Protein AF-A0A8S9XT23-F1 (afdb_monomer_lite)

Secondary structure (DSSP, 8-state):
------TTS-SS-----------S----HHHHHTTT-----HHHHHHHHHHHHHHHHHHHHHHHTHHHHTT-S-EEE---SHHHHHHHH-STT-SS-TT-TTEEE-SS---SS-HHHHHHHHHHHT--PPPPP----

Foldseek 3Di:
DDDDDPPQDDPDDDDDDDDLDDPDDDDDPVVVVVVVDDDPDPSSVSNVVSLVVVLVVLLVVLVVCVVVVVVDQADEDDQPDDSSCCSQDNDPSRSDHPPPPRYDYQPDDFDPPDPVRVSVSSVVVVDDDDDDDPPPD

Structure (mmCIF, N/CA/C/O backbone):
data_AF-A0A8S9XT23-F1
#
_entry.id   AF-A0A8S9XT23-F1
#
loop_
_atom_site.group_PDB
_atom_site.id
_atom_site.type_symbol
_atom_site.label_atom_id
_atom_site.label_alt_id
_atom_site.label_comp_id
_atom_site.label_asym_id
_atom_site.label_entity_id
_atom_site.label_seq_id
_atom_site.pdbx_PDB_ins_code
_atom_site.Cartn_x
_atom_site.Cartn_y
_atom_site.Cartn_z
_atom_site.occupancy
_atom_site.B_iso_or_equiv
_atom_site.auth_seq_id
_atom_site.auth_comp_id
_atom_site.auth_asym_id
_atom_site.auth_atom_id
_atom_site.pdbx_PDB_model_num
ATOM 1 N N . MET A 1 1 ? -29.345 15.791 -1.616 1.00 33.62 1 MET A N 1
ATOM 2 C CA . MET A 1 1 ? -29.316 14.418 -2.157 1.00 33.62 1 MET A CA 1
ATOM 3 C C . MET A 1 1 ? -28.169 13.710 -1.460 1.00 33.62 1 MET A C 1
ATOM 5 O O . MET A 1 1 ? -27.030 14.070 -1.709 1.00 33.62 1 MET A O 1
ATOM 9 N N . ALA A 1 2 ? -28.467 12.859 -0.479 1.00 36.50 2 ALA A N 1
ATOM 10 C CA . ALA A 1 2 ? -27.459 12.115 0.271 1.00 36.50 2 ALA A CA 1
ATOM 11 C C . ALA A 1 2 ? -27.451 10.688 -0.274 1.00 36.50 2 ALA A C 1
ATOM 13 O O . ALA A 1 2 ? -28.418 9.950 -0.099 1.00 36.50 2 ALA A O 1
ATOM 14 N N . GLU A 1 3 ? -26.399 10.346 -1.006 1.00 40.28 3 GLU A N 1
ATOM 15 C CA . GLU A 1 3 ? -26.178 8.999 -1.511 1.00 40.28 3 GLU A CA 1
ATOM 16 C C . GLU A 1 3 ? -25.577 8.183 -0.364 1.00 40.28 3 GLU A C 1
ATOM 18 O O . GLU A 1 3 ? -24.483 8.463 0.125 1.00 40.28 3 GLU A O 1
ATOM 23 N N . SER A 1 4 ? -26.357 7.238 0.155 1.00 41.94 4 SER A N 1
ATOM 24 C CA . SER A 1 4 ? -25.934 6.353 1.235 1.00 41.94 4 SER A CA 1
ATOM 25 C C . SER A 1 4 ? -25.024 5.279 0.631 1.00 41.94 4 SER A C 1
ATOM 27 O O . SER A 1 4 ? -25.494 4.245 0.157 1.00 41.94 4 SER A O 1
ATOM 29 N N . THR A 1 5 ? -23.714 5.509 0.623 1.00 46.72 5 THR A N 1
ATOM 30 C CA . THR A 1 5 ? -22.747 4.423 0.434 1.00 46.72 5 THR A CA 1
ATOM 31 C C . THR A 1 5 ? -22.744 3.587 1.706 1.00 46.72 5 THR A C 1
ATOM 33 O O . THR A 1 5 ? -22.331 4.068 2.764 1.00 46.72 5 THR A O 1
ATOM 36 N N . SER A 1 6 ? -23.241 2.350 1.630 1.00 53.88 6 SER A N 1
ATOM 37 C CA . SER A 1 6 ? -23.119 1.390 2.731 1.00 53.88 6 SER A CA 1
ATOM 38 C C . SER A 1 6 ? -21.640 1.288 3.144 1.00 53.88 6 SER A C 1
ATOM 40 O O . SER A 1 6 ? -20.764 1.210 2.281 1.00 53.88 6 SER A O 1
ATOM 42 N N . GLY A 1 7 ? -21.341 1.375 4.446 1.00 63.34 7 GLY A N 1
ATOM 43 C CA . GLY A 1 7 ? -19.986 1.537 5.006 1.00 63.34 7 GLY A CA 1
ATOM 44 C C . GLY A 1 7 ? -19.068 0.312 4.881 1.00 63.34 7 GLY A C 1
ATOM 45 O O . GLY A 1 7 ? -18.480 -0.128 5.865 1.00 63.34 7 GLY A O 1
ATOM 46 N N . GLY A 1 8 ? -18.955 -0.260 3.685 1.00 74.31 8 GLY A N 1
ATOM 47 C CA . GLY A 1 8 ? -18.149 -1.444 3.396 1.00 74.31 8 GLY A CA 1
ATOM 48 C C . GLY A 1 8 ? -17.901 -1.719 1.910 1.00 74.31 8 GLY A C 1
ATOM 49 O O . GLY A 1 8 ? -17.174 -2.662 1.594 1.00 74.31 8 GLY A O 1
ATOM 50 N N . GLU A 1 9 ? -18.466 -0.927 0.996 1.00 85.69 9 GLU A N 1
ATOM 51 C CA . GLU A 1 9 ? -18.219 -1.070 -0.438 1.00 85.69 9 GLU A CA 1
ATOM 52 C C . GLU A 1 9 ? -16.997 -0.255 -0.884 1.00 85.69 9 GLU A C 1
ATOM 54 O O . GLU A 1 9 ? -16.749 0.856 -0.415 1.00 85.69 9 GLU A O 1
ATOM 59 N N . ALA A 1 10 ? -16.198 -0.821 -1.789 1.00 91.19 10 ALA A N 1
ATOM 60 C CA . ALA A 1 10 ? -15.011 -0.149 -2.296 1.00 91.19 10 ALA A CA 1
ATOM 61 C C . ALA A 1 10 ? -15.394 0.932 -3.315 1.00 91.19 10 ALA A C 1
ATOM 63 O O . ALA A 1 10 ? -15.914 0.611 -4.379 1.00 91.19 10 ALA A O 1
ATOM 64 N N . ILE A 1 11 ? -15.046 2.191 -3.031 1.00 93.12 11 ILE A N 1
ATOM 65 C CA . ILE A 1 11 ? -15.238 3.317 -3.963 1.00 93.12 11 ILE A CA 1
ATOM 66 C C . ILE A 1 11 ? -14.358 3.133 -5.209 1.00 93.12 11 ILE A C 1
ATOM 68 O O . ILE A 1 11 ? -14.815 3.271 -6.339 1.00 93.12 11 ILE A O 1
ATOM 72 N N . LEU A 1 12 ? -13.085 2.783 -5.003 1.00 94.00 12 LEU A N 1
ATOM 73 C CA . LEU A 1 12 ? -12.116 2.490 -6.056 1.00 94.00 12 LEU A CA 1
ATOM 74 C C . LEU A 1 12 ? -11.298 1.261 -5.659 1.00 94.00 12 LEU A C 1
ATOM 76 O O . LEU A 1 12 ? -10.882 1.120 -4.508 1.00 94.00 12 LEU A O 1
ATOM 80 N N . HIS A 1 13 ? -11.033 0.371 -6.614 1.00 95.25 13 HIS A N 1
ATOM 81 C CA . HIS A 1 13 ? -10.125 -0.751 -6.402 1.00 95.25 13 HIS A CA 1
ATOM 82 C C . HIS A 1 13 ? -9.370 -1.111 -7.682 1.00 95.25 13 HIS A C 1
ATOM 84 O O . HIS A 1 13 ? -9.867 -0.974 -8.799 1.00 95.25 13 HIS A O 1
ATOM 90 N N . LYS A 1 14 ? -8.141 -1.605 -7.519 1.00 94.50 14 LYS A N 1
ATOM 91 C CA . LYS A 1 14 ? -7.336 -2.141 -8.613 1.00 94.50 14 LYS A CA 1
ATOM 92 C C . LYS A 1 14 ? -6.478 -3.280 -8.093 1.00 94.50 14 LYS A C 1
ATOM 94 O O . LYS A 1 14 ? -5.878 -3.183 -7.027 1.00 94.50 14 LYS A O 1
ATOM 99 N N . THR A 1 15 ? -6.391 -4.347 -8.877 1.00 92.19 15 THR A N 1
ATOM 100 C CA . THR A 1 15 ? -5.393 -5.396 -8.678 1.00 92.19 15 THR A CA 1
ATOM 101 C C . THR A 1 15 ? -4.638 -5.618 -9.979 1.00 92.19 15 THR A C 1
ATOM 103 O O . THR A 1 15 ? -5.213 -5.589 -11.067 1.00 92.19 15 THR A O 1
ATOM 106 N N . PHE A 1 16 ? -3.331 -5.809 -9.875 1.00 86.62 16 PHE A N 1
ATOM 107 C CA . PHE A 1 16 ? -2.472 -6.222 -10.975 1.00 86.62 16 PHE A CA 1
ATOM 108 C C . PHE A 1 16 ? -1.452 -7.215 -10.434 1.00 86.62 16 PHE A C 1
ATOM 110 O O . PHE A 1 16 ? -1.048 -7.152 -9.274 1.00 86.62 16 PHE A O 1
ATOM 117 N N . HIS A 1 17 ? -1.053 -8.155 -11.280 1.00 80.88 17 HIS A N 1
ATOM 118 C CA . HIS A 1 17 ? -0.068 -9.171 -10.948 1.00 80.88 17 HIS A CA 1
ATOM 119 C C . HIS A 1 17 ? 0.929 -9.259 -12.098 1.00 80.88 17 HIS A C 1
ATOM 121 O O . HIS A 1 17 ? 0.541 -9.567 -13.221 1.00 80.88 17 HIS A O 1
ATOM 127 N N . SER A 1 18 ? 2.208 -9.008 -11.820 1.00 70.56 18 SER A N 1
ATOM 128 C CA . SER A 1 18 ? 3.289 -9.287 -12.763 1.00 70.56 18 SER A CA 1
ATOM 129 C C . SER A 1 18 ? 3.987 -10.592 -12.377 1.00 70.56 18 SER A C 1
ATOM 131 O O . SER A 1 18 ? 4.308 -10.844 -11.212 1.00 70.56 18 SER A O 1
ATOM 133 N N . TYR A 1 19 ? 4.203 -11.465 -13.360 1.00 58.75 19 TYR A N 1
ATOM 134 C CA . TYR A 1 19 ? 4.900 -12.728 -13.143 1.00 58.75 19 TYR A CA 1
ATOM 135 C C . TYR A 1 19 ? 6.401 -12.463 -13.019 1.00 58.75 19 TYR A C 1
ATOM 137 O O . TYR A 1 19 ? 7.069 -12.097 -13.984 1.00 58.75 19 TYR A O 1
ATOM 145 N N . THR A 1 20 ? 6.968 -12.683 -11.835 1.00 59.34 20 THR A N 1
ATOM 146 C CA . THR A 1 20 ? 8.423 -12.773 -11.675 1.00 59.34 20 THR A CA 1
ATOM 147 C C . THR A 1 20 ? 8.802 -14.243 -11.522 1.00 59.34 20 THR A C 1
ATOM 149 O O . THR A 1 20 ? 8.762 -14.815 -10.438 1.00 59.34 20 THR A O 1
ATOM 152 N N . VAL A 1 21 ? 9.147 -14.909 -12.628 1.00 50.31 21 VAL A N 1
ATOM 153 C CA . VAL A 1 21 ? 9.529 -16.329 -12.570 1.00 50.31 21 VAL A CA 1
ATOM 154 C C . VAL A 1 21 ? 10.926 -16.450 -11.955 1.00 50.31 21 VAL A C 1
ATOM 156 O O . VAL A 1 21 ? 11.909 -15.986 -12.544 1.00 50.31 21 VAL A O 1
ATOM 159 N N . ARG A 1 22 ? 11.043 -17.079 -10.777 1.00 50.22 22 ARG A N 1
ATOM 160 C CA . ARG A 1 22 ? 12.321 -17.482 -10.160 1.00 50.22 22 ARG A CA 1
ATOM 161 C C . ARG A 1 22 ? 12.513 -18.990 -10.287 1.00 50.22 22 ARG A C 1
ATOM 163 O O . ARG A 1 22 ? 11.861 -19.746 -9.589 1.00 50.22 22 ARG A O 1
ATOM 170 N N . LYS A 1 23 ? 13.425 -19.421 -11.167 1.00 46.41 23 LYS A N 1
ATOM 171 C CA . LYS A 1 23 ? 13.758 -20.845 -11.362 1.00 46.41 23 LYS A CA 1
ATOM 172 C C . LYS A 1 23 ? 14.843 -21.379 -10.406 1.00 46.41 23 LYS A C 1
ATOM 174 O O . LYS A 1 23 ? 15.141 -22.560 -10.462 1.00 46.41 23 LYS A O 1
ATOM 179 N N . ALA A 1 24 ? 15.447 -20.545 -9.552 1.00 52.88 24 ALA A N 1
ATOM 180 C CA . ALA A 1 24 ? 16.530 -20.967 -8.656 1.00 52.88 24 ALA A CA 1
ATOM 181 C C . ALA A 1 24 ? 16.631 -20.097 -7.390 1.00 52.88 24 ALA A C 1
ATOM 183 O O . ALA A 1 24 ? 16.322 -18.900 -7.419 1.00 52.88 24 ALA A O 1
ATOM 184 N N . GLN A 1 25 ? 17.093 -20.711 -6.297 1.00 47.22 25 GLN A N 1
ATOM 185 C CA . GLN A 1 25 ? 17.350 -20.096 -4.996 1.00 47.22 25 GLN A CA 1
ATOM 186 C C . GLN A 1 25 ? 18.492 -19.073 -5.106 1.00 47.22 25 GLN A C 1
ATOM 188 O O . GLN A 1 25 ? 19.655 -19.408 -5.303 1.00 47.22 25 GLN A O 1
ATOM 193 N N . GLY A 1 26 ? 18.152 -17.791 -5.003 1.00 51.47 26 GLY A N 1
ATOM 194 C CA . GLY A 1 26 ? 19.103 -16.685 -4.991 1.00 51.47 26 GLY A CA 1
ATOM 195 C C . GLY A 1 26 ? 18.437 -15.435 -4.427 1.00 51.47 26 GLY A C 1
ATOM 196 O O . GLY A 1 26 ? 17.264 -15.181 -4.710 1.00 51.47 26 GLY A O 1
ATOM 197 N N . GLY A 1 27 ? 19.171 -14.685 -3.598 1.00 58.25 27 GLY A N 1
ATOM 198 C CA . GLY A 1 27 ? 18.700 -13.448 -2.963 1.00 58.25 27 GLY A CA 1
ATOM 199 C C . GLY A 1 27 ? 18.155 -12.415 -3.960 1.00 58.25 27 GLY A C 1
ATOM 200 O O . GLY A 1 27 ? 18.315 -12.553 -5.173 1.00 58.25 27 GLY A O 1
ATOM 201 N N . SER A 1 28 ? 17.483 -11.377 -3.455 1.00 57.00 28 SER A N 1
ATOM 202 C CA . SER A 1 28 ? 16.858 -10.329 -4.276 1.00 57.00 28 SER A CA 1
ATOM 203 C C . SER A 1 28 ? 17.812 -9.767 -5.337 1.00 57.00 28 SER A C 1
ATOM 205 O O . SER A 1 28 ? 18.932 -9.365 -5.018 1.00 57.00 28 SER A O 1
ATOM 207 N N . GLN A 1 29 ? 17.354 -9.710 -6.596 1.00 58.19 29 GLN A N 1
ATOM 208 C CA . GLN A 1 29 ? 18.141 -9.203 -7.730 1.00 58.19 29 GLN A CA 1
ATOM 209 C C . GLN A 1 29 ? 18.608 -7.761 -7.487 1.00 58.19 29 GLN A C 1
ATOM 211 O O . GLN A 1 29 ? 19.767 -7.455 -7.745 1.00 58.19 29 GLN A O 1
ATOM 216 N N . SER A 1 30 ? 17.766 -6.932 -6.858 1.00 56.25 30 SER A N 1
ATOM 217 C CA . SER A 1 30 ? 18.108 -5.572 -6.414 1.00 56.25 30 SER A CA 1
ATOM 218 C C . SER A 1 30 ? 19.373 -5.509 -5.545 1.00 56.25 30 SER A C 1
ATOM 220 O O . SER A 1 30 ? 20.121 -4.540 -5.591 1.00 56.25 30 SER A O 1
ATOM 222 N N . THR A 1 31 ? 19.635 -6.550 -4.751 1.00 56.31 31 THR A N 1
ATOM 223 C CA . THR A 1 31 ? 20.799 -6.635 -3.857 1.00 56.31 31 THR A CA 1
ATOM 224 C C . THR A 1 31 ? 22.047 -7.133 -4.585 1.00 56.31 31 THR A C 1
ATOM 226 O O . THR A 1 31 ? 23.154 -6.779 -4.191 1.00 56.31 31 THR A O 1
ATOM 229 N N . LYS A 1 32 ? 21.887 -7.933 -5.650 1.00 57.12 32 LYS A N 1
ATOM 230 C CA . LYS A 1 32 ? 22.996 -8.352 -6.523 1.00 57.12 32 LYS A CA 1
ATOM 231 C C . LYS A 1 32 ? 23.410 -7.247 -7.493 1.00 57.12 32 LYS A C 1
ATOM 233 O O . LYS A 1 32 ? 24.600 -7.043 -7.696 1.00 57.12 32 LYS A O 1
ATOM 238 N N . ASP A 1 33 ? 22.449 -6.503 -8.033 1.00 57.06 33 ASP A N 1
ATOM 239 C CA . ASP A 1 33 ? 22.717 -5.416 -8.978 1.00 57.06 33 ASP A CA 1
ATOM 240 C C . ASP A 1 33 ? 23.486 -4.259 -8.326 1.00 57.06 33 ASP A C 1
ATOM 242 O O . ASP A 1 33 ? 24.354 -3.672 -8.962 1.00 57.06 33 ASP A O 1
ATOM 246 N N . ASN A 1 34 ? 23.266 -4.011 -7.030 1.00 57.09 34 ASN A N 1
ATOM 247 C CA . ASN A 1 34 ? 24.021 -3.017 -6.263 1.00 57.09 34 ASN A CA 1
ATOM 248 C C . ASN A 1 34 ? 25.479 -3.435 -5.957 1.00 57.09 34 ASN A C 1
ATOM 250 O O . ASN A 1 34 ? 26.229 -2.654 -5.382 1.00 57.09 34 ASN A O 1
ATOM 254 N N . LYS A 1 35 ? 25.883 -4.670 -6.300 1.00 59.28 35 LYS A N 1
ATOM 255 C CA . LYS A 1 35 ? 27.254 -5.195 -6.136 1.00 59.28 35 LYS A CA 1
ATOM 256 C C . LYS A 1 35 ? 28.047 -5.234 -7.456 1.00 59.28 35 LYS A C 1
ATOM 258 O O . LYS A 1 35 ? 29.092 -5.871 -7.523 1.00 59.28 35 LYS A O 1
ATOM 263 N N . GLY A 1 36 ? 27.555 -4.577 -8.511 1.00 51.31 36 GLY A N 1
ATOM 264 C CA . GLY A 1 36 ? 28.302 -4.327 -9.753 1.00 51.31 36 GLY A CA 1
ATOM 265 C C . GLY A 1 36 ? 28.358 -5.483 -10.760 1.00 51.31 36 GLY A C 1
ATOM 266 O O . GLY A 1 36 ? 28.717 -5.267 -11.914 1.00 51.31 36 GLY A O 1
ATOM 267 N N . THR A 1 37 ? 27.956 -6.704 -10.392 1.00 57.16 37 THR A N 1
ATOM 268 C CA . THR A 1 37 ? 27.902 -7.844 -11.326 1.00 57.16 37 THR A CA 1
ATOM 269 C C . THR A 1 37 ? 26.485 -8.035 -11.866 1.00 57.16 37 THR A C 1
ATOM 271 O O . THR A 1 37 ? 25.650 -8.737 -11.291 1.00 57.16 37 THR A O 1
ATOM 274 N N . HIS A 1 38 ? 26.187 -7.398 -12.998 1.00 57.97 38 HIS A N 1
ATOM 275 C CA . HIS A 1 38 ? 24.904 -7.571 -13.672 1.00 57.97 38 HIS A CA 1
ATOM 276 C C . HIS A 1 38 ? 24.858 -8.900 -14.430 1.00 57.97 38 HIS A C 1
ATOM 278 O O . HIS A 1 38 ? 25.560 -9.095 -15.421 1.00 57.97 38 HIS A O 1
ATOM 284 N N . SER A 1 39 ? 23.971 -9.803 -14.013 1.00 61.50 39 SER A N 1
ATOM 285 C CA . SER A 1 39 ? 23.618 -10.958 -14.841 1.00 61.50 39 SER A CA 1
ATOM 286 C C . SER A 1 39 ? 22.896 -10.466 -16.101 1.00 61.50 39 SER A C 1
ATOM 288 O O . SER A 1 39 ? 21.850 -9.822 -16.000 1.00 61.50 39 SER A O 1
ATOM 290 N N . LYS A 1 40 ? 23.446 -10.762 -17.283 1.00 70.50 40 LYS A N 1
ATOM 291 C CA . LYS A 1 40 ? 22.904 -10.365 -18.599 1.00 70.50 40 LYS A CA 1
ATOM 292 C C . LYS A 1 40 ? 21.938 -11.397 -19.206 1.00 70.50 40 LYS A C 1
ATOM 294 O O . LYS A 1 40 ? 21.664 -11.359 -20.398 1.00 70.50 40 LYS A O 1
ATOM 299 N N . SER A 1 41 ? 21.450 -12.351 -18.415 1.00 76.12 41 SER A N 1
ATOM 300 C CA . SER A 1 41 ? 20.524 -13.370 -18.921 1.00 76.12 41 SER A CA 1
ATOM 301 C C . SER A 1 41 ? 19.177 -12.765 -19.343 1.00 76.12 41 SER A C 1
ATOM 303 O O . SER A 1 41 ? 18.713 -11.788 -18.755 1.00 76.12 41 SER A O 1
ATOM 305 N N . ALA A 1 42 ? 18.484 -13.396 -20.295 1.00 77.44 42 ALA A N 1
ATOM 306 C CA . ALA A 1 42 ? 17.127 -12.989 -20.678 1.00 77.44 42 ALA A CA 1
ATOM 307 C C . ALA A 1 42 ? 16.165 -12.944 -19.469 1.00 77.44 42 ALA A C 1
ATOM 309 O O . ALA A 1 42 ? 15.348 -12.034 -19.339 1.00 77.44 42 ALA A O 1
ATOM 310 N N . GLY A 1 43 ? 16.314 -13.884 -18.526 1.00 78.75 43 GLY A N 1
ATOM 311 C CA . GLY A 1 43 ? 15.492 -13.947 -17.317 1.00 78.75 43 GLY A CA 1
ATOM 312 C C . GLY A 1 43 ? 15.754 -12.819 -16.313 1.00 78.75 43 GLY A C 1
ATOM 313 O O . GLY A 1 43 ? 14.821 -12.372 -15.650 1.00 78.75 43 GLY A O 1
ATOM 314 N N . SER A 1 44 ? 16.994 -12.334 -16.189 1.00 71.81 44 SER A N 1
ATOM 315 C CA . SER A 1 44 ? 17.302 -11.182 -15.328 1.00 71.81 44 SER A CA 1
ATOM 316 C C . SER A 1 44 ? 16.793 -9.877 -15.939 1.00 71.81 44 SER A C 1
ATOM 318 O O . SER A 1 44 ? 16.212 -9.071 -15.214 1.00 71.81 44 SER A O 1
ATOM 320 N N . SER A 1 45 ? 16.919 -9.701 -17.258 1.00 81.00 45 SER A N 1
ATOM 321 C CA . SER A 1 45 ? 16.352 -8.548 -17.970 1.00 81.00 45 SER A CA 1
ATOM 322 C C . SER A 1 45 ? 14.826 -8.493 -17.854 1.00 81.00 45 SER A C 1
ATOM 324 O O . SER A 1 45 ? 14.283 -7.448 -17.500 1.00 81.00 45 SER A O 1
ATOM 326 N N . LEU A 1 46 ? 14.132 -9.623 -18.044 1.00 81.75 46 LEU A N 1
ATOM 327 C CA . LEU A 1 46 ? 12.671 -9.688 -17.927 1.00 81.75 46 LEU A CA 1
ATOM 328 C C . LEU A 1 46 ? 12.180 -9.335 -16.514 1.00 81.75 46 LEU A C 1
ATOM 330 O O . LEU A 1 46 ? 11.180 -8.640 -16.359 1.00 81.75 46 LEU A O 1
ATOM 334 N N . ARG A 1 47 ? 12.895 -9.764 -15.465 1.00 80.38 47 ARG A N 1
ATOM 335 C CA . ARG A 1 47 ? 12.546 -9.398 -14.081 1.00 80.38 47 ARG A CA 1
ATOM 336 C C . ARG A 1 47 ? 12.699 -7.904 -13.825 1.00 80.38 47 ARG A C 1
ATOM 338 O O . ARG A 1 47 ? 11.803 -7.324 -13.227 1.00 80.38 47 ARG A O 1
ATOM 345 N N . ARG A 1 48 ? 13.787 -7.283 -14.296 1.00 81.00 48 ARG A N 1
ATOM 346 C CA . ARG A 1 48 ? 13.978 -5.828 -14.168 1.00 81.00 48 ARG A CA 1
ATOM 347 C C . ARG A 1 48 ? 12.883 -5.057 -14.894 1.00 81.00 48 ARG A C 1
ATOM 349 O O . ARG A 1 48 ? 12.333 -4.125 -14.323 1.00 81.00 48 ARG A O 1
ATOM 356 N N . TYR A 1 49 ? 12.540 -5.479 -16.110 1.00 85.06 49 TYR A N 1
ATOM 357 C CA . TYR A 1 49 ? 11.441 -4.886 -16.866 1.00 85.06 49 TYR A CA 1
ATOM 358 C C . TYR A 1 49 ? 10.108 -5.004 -16.112 1.00 85.06 49 TYR A C 1
ATOM 360 O O . TYR A 1 49 ? 9.420 -4.006 -15.925 1.00 85.06 49 TYR A O 1
ATOM 368 N N . ASN A 1 50 ? 9.781 -6.191 -15.589 1.00 85.62 50 ASN A N 1
ATOM 369 C CA . ASN A 1 50 ? 8.547 -6.401 -14.826 1.00 85.62 50 ASN A CA 1
ATOM 370 C C . ASN A 1 50 ? 8.512 -5.591 -13.519 1.00 85.62 50 ASN A C 1
ATOM 372 O O . ASN A 1 50 ? 7.449 -5.107 -13.141 1.00 85.62 50 ASN A O 1
ATOM 376 N N . GLU A 1 51 ? 9.647 -5.431 -12.831 1.00 83.69 51 GLU A N 1
ATOM 377 C CA . GLU A 1 51 ? 9.764 -4.582 -11.635 1.00 83.69 51 GLU A CA 1
ATOM 378 C C . GLU A 1 51 ? 9.570 -3.094 -11.976 1.00 83.69 51 GLU A C 1
ATOM 380 O O . GLU A 1 51 ? 8.840 -2.397 -11.273 1.00 83.69 51 GLU A O 1
ATOM 385 N N . GLN A 1 52 ? 10.166 -2.614 -13.072 1.00 84.88 52 GLN A N 1
ATOM 386 C CA . GLN A 1 52 ? 10.014 -1.230 -13.537 1.00 84.88 52 GLN A CA 1
ATOM 387 C C . GLN A 1 52 ? 8.585 -0.932 -13.998 1.00 84.88 52 GLN A C 1
ATOM 389 O O . GLN A 1 52 ? 8.006 0.062 -13.571 1.00 84.88 52 GLN A O 1
ATOM 394 N N . SER A 1 53 ? 7.994 -1.813 -14.809 1.00 87.69 53 SER A N 1
ATOM 395 C CA . SER A 1 53 ? 6.608 -1.681 -15.268 1.00 87.69 53 SER A CA 1
ATOM 396 C C . SER A 1 53 ? 5.626 -1.697 -14.094 1.00 87.69 53 SER A C 1
ATOM 398 O O . SER A 1 53 ? 4.709 -0.881 -14.043 1.00 87.69 53 SER A O 1
ATOM 400 N N . LEU A 1 54 ? 5.851 -2.562 -13.096 1.00 86.25 54 LEU A N 1
ATOM 401 C CA . LEU A 1 54 ? 5.049 -2.575 -11.873 1.00 86.25 54 LEU A CA 1
ATOM 402 C C . LEU A 1 54 ? 5.135 -1.239 -11.122 1.00 86.25 54 LEU A C 1
ATOM 404 O O . LEU A 1 54 ? 4.107 -0.708 -10.708 1.00 86.25 54 LEU A O 1
ATOM 408 N N . ALA A 1 55 ? 6.342 -0.692 -10.963 1.00 85.88 55 ALA A N 1
ATOM 409 C CA . ALA A 1 55 ? 6.544 0.590 -10.295 1.00 85.88 55 ALA A CA 1
ATOM 410 C C . ALA A 1 55 ? 5.868 1.748 -11.050 1.00 85.88 55 ALA A C 1
ATOM 412 O O . ALA A 1 55 ? 5.211 2.576 -10.422 1.00 85.88 55 ALA A O 1
ATOM 413 N N . GLN A 1 56 ? 5.965 1.774 -12.382 1.00 88.56 56 GLN A N 1
ATOM 414 C CA . GLN A 1 56 ? 5.296 2.770 -13.226 1.00 88.56 56 GLN A CA 1
ATOM 415 C C . GLN A 1 56 ? 3.772 2.690 -13.098 1.00 88.56 56 GLN A C 1
ATOM 417 O O . GLN A 1 56 ? 3.127 3.707 -12.857 1.00 88.56 56 GLN A O 1
ATOM 422 N N . HIS A 1 57 ? 3.190 1.489 -13.167 1.00 90.38 57 HIS A N 1
ATOM 423 C CA . HIS A 1 57 ? 1.747 1.313 -12.985 1.00 90.38 57 HIS A CA 1
ATOM 424 C C . HIS A 1 57 ? 1.268 1.753 -11.596 1.00 90.38 57 HIS A C 1
ATOM 426 O O . HIS A 1 57 ? 0.197 2.345 -11.483 1.00 90.38 57 HIS A O 1
ATOM 432 N N . ILE A 1 58 ? 2.050 1.490 -10.540 1.00 90.31 58 ILE A N 1
ATOM 433 C CA . ILE A 1 58 ? 1.746 1.983 -9.189 1.00 90.31 58 ILE A CA 1
ATOM 434 C C . ILE A 1 58 ? 1.748 3.516 -9.174 1.00 90.31 58 ILE A C 1
ATOM 436 O O . ILE A 1 58 ? 0.809 4.113 -8.657 1.00 90.31 58 ILE A O 1
ATOM 440 N N . GLN A 1 59 ? 2.768 4.159 -9.747 1.00 90.31 59 GLN A N 1
ATOM 441 C CA . GLN A 1 59 ? 2.868 5.622 -9.781 1.00 90.31 59 GLN A CA 1
ATOM 442 C C . GLN A 1 59 ? 1.713 6.270 -10.550 1.00 90.31 59 GLN A C 1
ATOM 444 O O . GLN A 1 59 ? 1.113 7.223 -10.057 1.00 90.31 59 GLN A O 1
ATOM 449 N N . GLU A 1 60 ? 1.372 5.735 -11.722 1.00 92.31 60 GLU A N 1
ATOM 450 C CA . GLU A 1 60 ? 0.247 6.208 -12.531 1.00 92.31 60 GLU A CA 1
ATOM 451 C C . GLU A 1 60 ? -1.073 6.081 -11.762 1.00 92.31 60 GLU A C 1
ATOM 453 O O . GLU A 1 60 ? -1.806 7.059 -11.630 1.00 92.31 60 GLU A O 1
ATOM 458 N N . LEU A 1 61 ? -1.333 4.913 -11.161 1.00 94.31 61 LEU A N 1
ATOM 459 C CA . LEU A 1 61 ? -2.551 4.682 -10.385 1.00 94.31 61 LEU A CA 1
ATOM 460 C C . LEU A 1 61 ? -2.665 5.652 -9.205 1.00 94.31 61 LEU A C 1
ATOM 462 O O . LEU A 1 61 ? -3.720 6.239 -8.984 1.00 94.31 61 LEU A O 1
ATOM 466 N N . MET A 1 62 ? -1.575 5.843 -8.463 1.00 93.19 62 MET A N 1
ATOM 467 C CA . MET A 1 62 ? -1.549 6.747 -7.314 1.00 93.19 62 MET A CA 1
ATOM 468 C C . MET A 1 62 ? -1.743 8.207 -7.727 1.00 93.19 62 MET A C 1
ATOM 470 O O . MET A 1 62 ? -2.376 8.966 -6.999 1.00 93.19 62 MET A O 1
ATOM 474 N N . LYS A 1 63 ? -1.252 8.598 -8.908 1.00 93.00 63 LYS A N 1
ATOM 475 C CA . LYS A 1 63 ? -1.517 9.919 -9.483 1.00 93.00 63 LYS A CA 1
ATOM 476 C C . LYS A 1 63 ? -2.997 10.078 -9.832 1.00 93.00 63 LYS A C 1
ATOM 478 O O . LYS A 1 63 ? -3.587 11.093 -9.475 1.00 93.00 63 LYS A O 1
ATOM 483 N N . THR A 1 64 ? -3.604 9.082 -10.479 1.00 95.94 64 THR A N 1
ATOM 484 C CA . THR A 1 64 ? -5.039 9.088 -10.805 1.00 95.94 64 THR A CA 1
ATOM 485 C C . THR A 1 64 ? -5.906 9.148 -9.546 1.00 95.94 64 THR A C 1
ATOM 487 O O . THR A 1 64 ? -6.892 9.874 -9.527 1.00 95.94 64 THR A O 1
ATOM 490 N N . TRP A 1 65 ? -5.531 8.426 -8.487 1.00 96.25 65 TRP A N 1
ATOM 491 C CA . TRP A 1 65 ? -6.272 8.376 -7.218 1.00 96.25 65 TRP A CA 1
ATOM 492 C C . TRP A 1 65 ? -5.911 9.498 -6.239 1.00 96.25 65 TRP A C 1
ATOM 494 O O . TRP A 1 65 ? -6.509 9.588 -5.169 1.00 96.25 65 TRP A O 1
ATOM 504 N N . GLY A 1 66 ? -4.956 10.365 -6.583 1.00 94.62 66 GLY A N 1
ATOM 505 C CA . GLY A 1 66 ? -4.485 11.453 -5.723 1.00 94.62 66 GLY A CA 1
ATOM 506 C C . GLY A 1 66 ? -5.610 12.285 -5.089 1.00 94.62 66 GLY A C 1
ATOM 507 O O . GLY A 1 66 ? -5.589 12.459 -3.869 1.00 94.62 66 GLY A O 1
ATOM 508 N N . PRO A 1 67 ? -6.623 12.746 -5.854 1.00 95.00 67 PRO A N 1
ATOM 509 C CA . PRO A 1 67 ? -7.744 13.510 -5.304 1.00 95.00 67 PRO A CA 1
ATOM 510 C C . PRO A 1 67 ? -8.543 12.776 -4.219 1.00 95.00 67 PRO A C 1
ATOM 512 O O . PRO A 1 67 ? -9.055 13.424 -3.310 1.00 95.00 67 PRO A O 1
ATOM 515 N N . ASP A 1 68 ? -8.648 11.450 -4.290 1.00 95.00 68 ASP A N 1
ATOM 516 C CA . ASP A 1 68 ? -9.378 10.647 -3.305 1.00 95.00 68 ASP A CA 1
ATOM 517 C C . ASP A 1 68 ? -8.490 10.269 -2.116 1.00 95.00 68 ASP A C 1
ATOM 519 O O . ASP A 1 68 ? -8.927 10.358 -0.972 1.00 95.00 68 ASP A O 1
ATOM 523 N N . ILE A 1 69 ? -7.207 9.975 -2.357 1.00 94.56 69 ILE A N 1
ATOM 524 C CA . ILE A 1 69 ? -6.216 9.694 -1.304 1.00 94.56 69 ILE A CA 1
ATOM 525 C C . ILE A 1 69 ? -6.048 10.892 -0.358 1.00 94.56 69 ILE A C 1
ATOM 527 O O . ILE A 1 69 ? -5.874 10.718 0.849 1.00 94.56 69 ILE A O 1
ATOM 531 N N . VAL A 1 70 ? -6.100 12.127 -0.869 1.00 94.56 70 VAL A N 1
ATOM 532 C CA . VAL A 1 70 ? -6.013 13.343 -0.036 1.00 94.56 70 VAL A CA 1
ATOM 533 C C . VAL A 1 70 ? -7.194 13.459 0.936 1.00 94.56 70 VAL A C 1
ATOM 535 O O . VAL A 1 70 ? -7.015 13.993 2.025 1.00 94.56 70 VAL A O 1
ATOM 538 N N . LYS A 1 71 ? -8.363 12.909 0.594 1.00 95.12 71 LYS A N 1
ATOM 539 C CA . LYS A 1 71 ? -9.565 12.933 1.444 1.00 95.12 71 LYS A CA 1
ATOM 540 C C . LYS A 1 71 ? -9.573 11.839 2.516 1.00 95.12 71 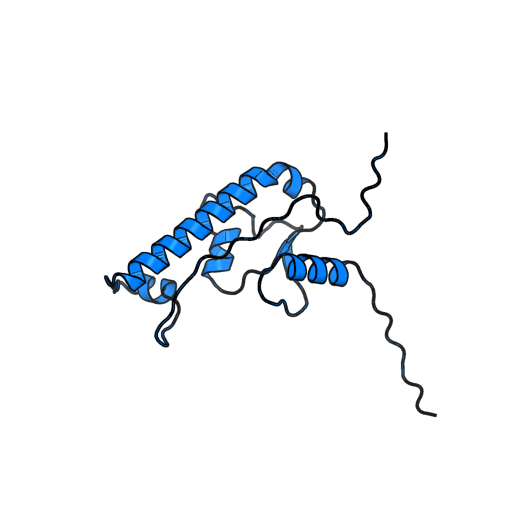LYS A C 1
ATOM 542 O O . LYS A 1 71 ? -10.419 11.883 3.399 1.00 95.12 71 LYS A O 1
ATOM 547 N N . CYS A 1 72 ? -8.685 10.846 2.439 1.00 95.50 72 CYS A N 1
ATOM 548 C CA . CYS A 1 72 ? -8.639 9.765 3.422 1.00 95.50 72 CYS A CA 1
ATOM 549 C C . CYS A 1 72 ? -8.140 10.261 4.786 1.00 95.50 72 CYS A C 1
ATOM 551 O O . CYS A 1 72 ? -7.107 10.930 4.853 1.00 95.50 72 CYS A O 1
ATOM 553 N N . ASP A 1 73 ? -8.800 9.824 5.862 1.00 96.19 73 ASP A N 1
ATOM 554 C CA . ASP A 1 73 ? -8.361 10.057 7.246 1.00 96.19 73 ASP A CA 1
ATOM 555 C C . ASP A 1 73 ? -7.159 9.181 7.631 1.00 96.19 73 ASP A C 1
ATOM 557 O O . ASP A 1 73 ? -6.251 9.609 8.344 1.00 96.19 73 ASP A O 1
ATOM 561 N N . LEU A 1 74 ? -7.136 7.938 7.139 1.00 96.94 74 LEU A N 1
ATOM 562 C CA . LEU A 1 74 ? -6.093 6.948 7.401 1.00 96.94 74 LEU A CA 1
ATOM 563 C C . LEU A 1 74 ? -5.701 6.224 6.112 1.00 96.94 74 LEU A C 1
ATOM 565 O O . LEU A 1 74 ? -6.542 5.925 5.267 1.00 96.94 74 LEU A O 1
ATOM 569 N N . ILE A 1 75 ? -4.415 5.894 5.989 1.00 97.06 75 ILE A N 1
ATOM 570 C CA . ILE A 1 75 ? -3.857 5.143 4.862 1.00 97.06 75 ILE A CA 1
ATOM 571 C C . ILE A 1 75 ? -3.165 3.898 5.412 1.00 97.06 75 ILE A C 1
ATOM 573 O O . ILE A 1 75 ? -2.037 3.955 5.910 1.00 97.06 75 ILE A O 1
ATOM 577 N N . PHE A 1 76 ? -3.836 2.752 5.308 1.00 97.44 76 PHE A N 1
ATOM 578 C CA . PHE A 1 76 ? -3.258 1.464 5.683 1.00 97.44 76 PHE A CA 1
ATOM 579 C C . PHE A 1 76 ? -2.472 0.865 4.521 1.00 97.44 76 PHE A C 1
ATOM 581 O O . PHE A 1 76 ? -2.980 0.754 3.407 1.00 97.44 76 PHE A O 1
ATOM 588 N N . TYR A 1 77 ? -1.238 0.429 4.777 1.00 96.19 77 TYR A N 1
ATOM 589 C CA . TYR A 1 77 ? -0.398 -0.176 3.746 1.00 96.19 77 TYR A CA 1
ATOM 590 C C . TYR A 1 77 ? 0.332 -1.433 4.227 1.00 96.19 77 TYR A C 1
ATOM 592 O O . TYR A 1 77 ? 0.610 -1.644 5.413 1.00 96.19 77 TYR A O 1
ATOM 600 N N . ARG A 1 78 ? 0.699 -2.270 3.252 1.00 95.44 78 ARG A N 1
ATOM 601 C CA . ARG A 1 78 ? 1.617 -3.397 3.422 1.00 95.44 78 ARG A CA 1
ATOM 602 C C . ARG A 1 78 ? 2.596 -3.429 2.259 1.00 95.44 78 ARG A C 1
ATOM 604 O O . ARG A 1 78 ? 2.218 -3.706 1.129 1.00 95.44 78 ARG A O 1
ATOM 611 N N . ALA A 1 79 ? 3.871 -3.211 2.558 1.00 92.38 79 ALA A N 1
ATOM 612 C CA . ALA A 1 79 ? 4.949 -3.271 1.578 1.00 92.38 79 ALA A CA 1
ATOM 613 C C . ALA A 1 79 ? 6.128 -4.065 2.153 1.00 92.38 79 ALA A C 1
ATOM 615 O O . ALA A 1 79 ? 6.998 -3.528 2.828 1.00 92.38 79 ALA A O 1
ATOM 616 N N . VAL A 1 80 ? 6.144 -5.381 1.937 1.00 90.06 80 VAL A N 1
ATOM 617 C CA . VAL A 1 80 ? 7.196 -6.243 2.500 1.00 90.06 80 VAL A CA 1
ATOM 618 C C . VAL A 1 80 ? 8.454 -6.166 1.635 1.00 90.06 80 VAL A C 1
ATOM 620 O O . VAL A 1 80 ? 8.401 -6.460 0.443 1.00 90.06 80 VAL A O 1
ATOM 623 N N . GL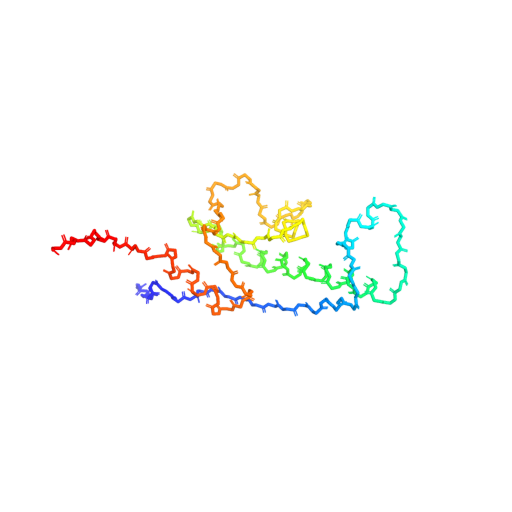Y A 1 81 ? 9.593 -5.818 2.236 1.00 88.19 81 GLY A N 1
ATOM 624 C CA . GLY A 1 81 ? 10.893 -5.769 1.561 1.00 88.19 81 GLY A CA 1
ATOM 625 C C . GLY A 1 81 ? 11.195 -4.448 0.842 1.00 88.19 81 GLY A C 1
ATOM 626 O O . GLY A 1 81 ? 10.326 -3.608 0.612 1.00 88.19 81 GLY A O 1
ATOM 627 N N . ARG A 1 82 ? 12.475 -4.261 0.487 1.00 84.94 82 ARG A N 1
ATOM 628 C CA . ARG A 1 82 ? 13.011 -2.986 -0.026 1.00 84.94 82 ARG A CA 1
ATOM 629 C C . ARG A 1 82 ? 12.376 -2.537 -1.345 1.00 84.94 82 ARG A C 1
ATOM 631 O O . ARG A 1 82 ? 12.140 -1.347 -1.508 1.00 84.94 82 ARG A O 1
ATOM 638 N N . SER A 1 83 ? 12.095 -3.459 -2.266 1.00 83.88 83 SER A N 1
ATOM 639 C CA . SER A 1 83 ? 11.507 -3.139 -3.577 1.00 83.88 83 SER A CA 1
ATOM 640 C C . SER A 1 83 ? 10.088 -2.576 -3.451 1.00 83.88 83 SER A C 1
ATOM 642 O O . SER A 1 83 ? 9.792 -1.512 -3.990 1.00 83.88 83 SER A O 1
ATOM 644 N N . ASN A 1 84 ? 9.235 -3.243 -2.670 1.00 88.38 84 ASN A N 1
ATOM 645 C CA . ASN A 1 84 ? 7.857 -2.812 -2.442 1.00 88.38 84 ASN A CA 1
ATOM 646 C C . ASN A 1 84 ? 7.815 -1.484 -1.678 1.00 88.38 84 ASN A C 1
ATOM 648 O O . ASN A 1 84 ? 7.076 -0.580 -2.054 1.00 88.38 84 ASN A O 1
ATOM 652 N N . MET A 1 85 ? 8.670 -1.327 -0.660 1.00 91.75 85 MET A N 1
ATOM 653 C CA . MET A 1 85 ? 8.818 -0.055 0.056 1.00 91.75 85 MET A CA 1
ATOM 654 C C . MET A 1 85 ? 9.276 1.076 -0.871 1.00 91.75 85 MET A C 1
ATOM 656 O O . MET A 1 85 ? 8.751 2.181 -0.796 1.00 91.75 85 MET A O 1
ATOM 660 N N . SER A 1 86 ? 10.222 0.808 -1.775 1.00 89.31 86 SER A N 1
ATOM 661 C CA . SER A 1 86 ? 10.688 1.803 -2.745 1.00 89.31 86 SER A CA 1
ATOM 662 C C . SER A 1 86 ? 9.614 2.193 -3.761 1.00 89.31 86 SER A C 1
ATOM 664 O O . SER A 1 86 ? 9.661 3.307 -4.262 1.00 89.31 86 SER A O 1
ATOM 666 N N . SER A 1 87 ? 8.660 1.309 -4.063 1.00 89.00 87 SER A N 1
ATOM 667 C CA . SER A 1 87 ? 7.587 1.599 -5.026 1.00 89.00 87 SER A CA 1
ATOM 668 C C . SER A 1 87 ? 6.552 2.583 -4.468 1.00 89.00 87 SER A C 1
ATOM 670 O O . SER A 1 87 ? 5.938 3.316 -5.232 1.00 89.00 87 SER A O 1
ATOM 672 N N . LEU A 1 88 ? 6.373 2.621 -3.141 1.00 91.62 88 LEU A N 1
ATOM 673 C CA . LEU A 1 88 ? 5.445 3.543 -2.471 1.00 91.62 88 LEU A CA 1
ATOM 674 C C . LEU A 1 88 ? 6.126 4.811 -1.944 1.00 91.62 88 LEU A C 1
ATOM 676 O O . LEU A 1 88 ? 5.517 5.875 -1.943 1.00 91.62 88 LEU A O 1
ATOM 680 N N . PHE A 1 89 ? 7.375 4.698 -1.485 1.00 93.56 89 PHE A N 1
ATOM 681 C CA . PHE A 1 89 ? 8.049 5.748 -0.711 1.00 93.56 89 PHE A CA 1
ATOM 682 C C . PHE A 1 89 ? 9.419 6.158 -1.264 1.00 93.56 89 PHE A C 1
ATOM 684 O O . PHE A 1 89 ? 10.142 6.912 -0.613 1.00 93.56 89 PHE A O 1
ATOM 691 N N . GLY A 1 90 ? 9.854 5.572 -2.379 1.00 88.75 90 GLY A N 1
ATOM 692 C CA . GLY A 1 90 ? 11.188 5.774 -2.934 1.00 88.75 90 GLY A CA 1
ATOM 693 C C . GLY A 1 90 ? 11.193 6.679 -4.161 1.00 88.75 90 GLY A C 1
ATOM 694 O O . GLY A 1 90 ? 10.256 6.684 -4.954 1.00 88.75 90 GLY A O 1
ATOM 695 N N . GLY A 1 91 ? 12.312 7.381 -4.344 1.00 83.94 91 GLY A N 1
ATOM 696 C CA . GLY A 1 91 ? 12.567 8.233 -5.504 1.00 83.94 91 GLY A CA 1
ATOM 697 C C . GLY A 1 91 ? 11.945 9.634 -5.406 1.00 83.94 91 GLY A C 1
ATOM 698 O O . GLY A 1 91 ? 11.177 9.908 -4.486 1.00 83.94 91 GLY A O 1
ATOM 699 N N . PRO A 1 92 ? 12.280 10.536 -6.348 1.00 78.06 92 PRO A N 1
ATOM 700 C CA . PRO A 1 92 ? 11.778 11.916 -6.353 1.00 78.06 92 PRO A CA 1
ATOM 701 C C . PRO A 1 92 ? 10.260 12.021 -6.549 1.00 78.06 92 PRO A C 1
ATOM 703 O O . PRO A 1 92 ? 9.640 12.970 -6.089 1.00 78.06 92 PRO A O 1
ATOM 706 N N . SER A 1 93 ? 9.664 11.034 -7.219 1.00 82.50 93 SER A N 1
ATOM 707 C CA . SER A 1 93 ? 8.226 10.957 -7.509 1.00 82.50 93 SER A CA 1
ATOM 708 C C . SER A 1 93 ? 7.539 9.893 -6.651 1.00 82.50 93 SER A C 1
ATOM 710 O O . SER A 1 93 ? 6.694 9.146 -7.142 1.00 82.50 93 SER A O 1
ATOM 712 N N . ALA A 1 94 ? 7.957 9.767 -5.386 1.00 87.56 94 ALA A N 1
ATOM 713 C CA . ALA A 1 94 ? 7.352 8.836 -4.443 1.00 87.56 94 ALA A CA 1
ATOM 714 C C . ALA A 1 94 ? 5.843 9.127 -4.304 1.00 87.56 94 ALA A C 1
ATOM 716 O O . ALA A 1 94 ? 5.479 10.260 -3.985 1.00 87.56 94 ALA A O 1
ATOM 717 N N . PRO A 1 95 ? 4.964 8.127 -4.509 1.00 87.75 95 PRO A N 1
ATOM 718 C CA . PRO A 1 95 ? 3.520 8.317 -4.378 1.00 87.75 95 PRO A CA 1
ATOM 719 C C . PRO A 1 95 ? 3.054 8.766 -2.992 1.00 87.75 95 PRO A C 1
ATOM 721 O O . PRO A 1 95 ? 2.022 9.418 -2.871 1.00 87.75 95 PRO A O 1
ATOM 724 N N . LEU A 1 96 ? 3.784 8.374 -1.946 1.00 92.81 96 LEU A N 1
ATOM 725 C CA . LEU A 1 96 ? 3.474 8.681 -0.556 1.00 92.81 96 LEU A CA 1
ATOM 726 C C . LEU A 1 96 ? 4.726 9.182 0.166 1.00 92.81 96 LEU A C 1
ATOM 728 O O . LEU A 1 96 ? 5.838 8.693 -0.051 1.00 92.81 96 LEU A O 1
ATOM 732 N N . LEU A 1 97 ? 4.530 10.118 1.092 1.00 93.44 97 LEU A N 1
ATOM 733 C CA . LEU A 1 97 ? 5.583 10.606 1.976 1.00 93.44 97 LEU A CA 1
ATOM 734 C C . LEU A 1 97 ? 5.611 9.769 3.250 1.00 93.44 97 LEU A C 1
ATOM 736 O O . LEU A 1 97 ? 4.595 9.627 3.917 1.00 93.44 97 LEU A O 1
ATOM 740 N N . LYS A 1 98 ? 6.783 9.264 3.649 1.00 92.50 98 LYS A N 1
ATOM 741 C CA . LYS A 1 98 ? 6.922 8.487 4.900 1.00 92.50 98 LYS A CA 1
ATOM 742 C C . LYS A 1 98 ? 6.528 9.265 6.157 1.00 92.50 98 LYS A C 1
ATOM 744 O O . LYS A 1 98 ? 6.235 8.649 7.174 1.00 92.50 98 LYS A O 1
ATOM 749 N N . SER A 1 99 ? 6.577 10.591 6.088 1.00 94.00 99 SER A N 1
ATOM 750 C CA . SER A 1 99 ? 6.189 11.502 7.161 1.00 94.00 99 SER A CA 1
ATOM 751 C C . SER A 1 99 ? 4.685 11.780 7.213 1.00 94.00 99 SER A C 1
ATOM 753 O O . SER A 1 99 ? 4.261 12.526 8.088 1.00 94.00 99 SER A O 1
ATOM 755 N N . ASP A 1 100 ? 3.881 11.239 6.288 1.00 95.88 100 ASP A N 1
ATOM 756 C CA . ASP A 1 100 ? 2.433 11.452 6.288 1.00 95.88 100 ASP A CA 1
ATOM 757 C C . ASP A 1 100 ? 1.813 10.840 7.565 1.00 95.88 100 ASP A C 1
ATOM 759 O O . ASP A 1 100 ? 1.881 9.618 7.760 1.00 95.88 100 ASP A O 1
ATOM 763 N N . PRO A 1 101 ? 1.201 11.658 8.447 1.00 97.00 101 PRO A N 1
ATOM 764 C CA . PRO A 1 101 ? 0.689 11.207 9.739 1.00 97.00 101 PRO A CA 1
ATOM 765 C C . PRO A 1 101 ? -0.519 10.272 9.623 1.00 97.00 101 PRO A C 1
ATOM 767 O O . PRO A 1 101 ? -0.915 9.676 10.627 1.00 97.00 101 PRO A O 1
ATOM 770 N N . ARG A 1 102 ? -1.099 10.108 8.428 1.00 97.62 102 ARG A N 1
ATOM 771 C CA . ARG A 1 102 ? -2.221 9.199 8.154 1.00 97.62 102 ARG A CA 1
ATOM 772 C C . ARG A 1 102 ? -1.759 7.766 7.900 1.00 97.62 102 ARG A C 1
ATOM 774 O O . ARG A 1 102 ? -2.568 6.842 7.964 1.00 97.62 102 ARG A O 1
ATOM 781 N N . LEU A 1 103 ? -0.468 7.554 7.62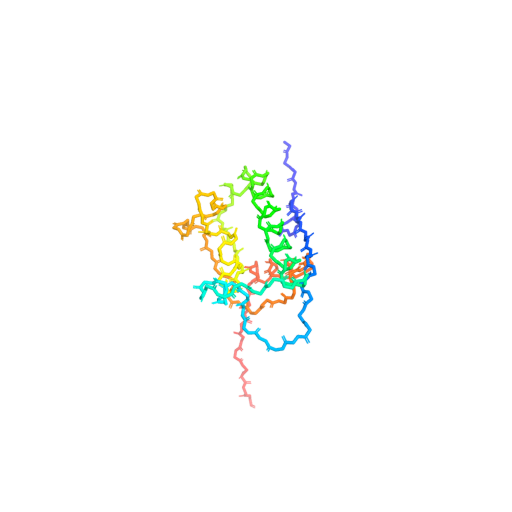6 1.00 97.50 103 LEU A N 1
ATOM 782 C CA . LEU A 1 103 ? 0.073 6.235 7.303 1.00 97.50 103 LEU A CA 1
ATOM 783 C C . LEU A 1 103 ? 0.053 5.291 8.506 1.00 97.50 103 LEU A C 1
ATOM 785 O O . LEU A 1 103 ? 0.567 5.601 9.582 1.00 97.50 103 LEU A O 1
ATOM 789 N N . ARG A 1 104 ? -0.486 4.090 8.305 1.00 97.31 104 ARG A N 1
ATOM 790 C CA . ARG A 1 104 ? -0.502 2.997 9.283 1.00 97.31 104 ARG A CA 1
ATOM 791 C C . ARG A 1 104 ? -0.095 1.691 8.610 1.00 97.31 104 ARG A C 1
ATOM 793 O O . ARG A 1 104 ? -0.462 1.416 7.469 1.00 97.31 104 ARG A O 1
ATOM 800 N N . THR A 1 105 ? 0.667 0.862 9.311 1.00 96.31 105 THR A N 1
ATOM 801 C CA . THR A 1 105 ? 0.895 -0.520 8.878 1.00 96.31 105 THR A CA 1
ATOM 802 C C . THR A 1 105 ? -0.295 -1.386 9.277 1.00 96.31 105 THR A C 1
ATOM 804 O O . THR A 1 105 ? -0.960 -1.126 10.277 1.00 96.31 105 THR A O 1
ATOM 807 N N . ILE A 1 106 ? -0.574 -2.432 8.498 1.00 97.19 106 ILE A N 1
ATOM 808 C CA . ILE A 1 106 ? -1.609 -3.408 8.865 1.00 97.19 106 ILE A CA 1
ATOM 809 C C . ILE A 1 106 ? -1.099 -4.246 10.056 1.00 97.19 106 ILE A C 1
ATOM 811 O O . ILE A 1 106 ? -0.070 -4.918 9.900 1.00 97.19 106 ILE A O 1
ATOM 815 N N . PRO A 1 107 ? -1.794 -4.246 11.214 1.00 95.44 107 PRO A N 1
ATOM 816 C CA . PRO A 1 107 ? -1.295 -4.818 12.470 1.00 95.44 107 PRO A CA 1
ATOM 817 C C . PRO A 1 107 ? -1.468 -6.342 12.575 1.00 95.44 107 PRO A C 1
ATOM 819 O O . PRO A 1 107 ? -1.242 -6.925 13.630 1.00 95.44 107 PRO A O 1
ATOM 822 N N . PHE A 1 108 ? -1.858 -7.009 11.490 1.00 95.19 108 PHE A N 1
ATOM 823 C CA . PHE A 1 108 ? -2.055 -8.455 11.438 1.00 95.19 108 PHE A CA 1
ATOM 824 C C . PHE A 1 108 ? -1.508 -9.057 10.132 1.00 95.19 108 PHE A C 1
ATOM 826 O O . PHE A 1 108 ? -1.209 -8.334 9.169 1.00 95.19 108 PHE A O 1
ATOM 833 N N . PRO A 1 109 ? -1.336 -10.390 10.066 1.00 95.56 109 PRO A N 1
ATOM 834 C CA . PRO A 1 109 ? -0.896 -11.061 8.852 1.00 95.56 109 PRO A CA 1
ATOM 835 C C . PRO A 1 109 ? -1.846 -10.832 7.670 1.00 95.56 109 PRO A C 1
ATOM 837 O O . PRO A 1 109 ? -3.070 -10.931 7.779 1.00 95.56 109 PRO A O 1
ATOM 840 N N . THR A 1 110 ? -1.250 -10.562 6.513 1.00 96.00 110 THR A N 1
ATOM 841 C CA . THR A 1 110 ? -1.942 -10.379 5.233 1.00 96.00 110 THR A CA 1
ATOM 842 C C . THR A 1 110 ? -1.600 -11.526 4.291 1.00 96.00 110 THR A C 1
ATOM 844 O O . THR A 1 110 ? -0.505 -12.091 4.350 1.00 96.00 110 THR A O 1
ATOM 847 N N . ARG A 1 111 ? -2.560 -11.894 3.444 1.00 94.19 111 ARG A N 1
ATOM 848 C CA . ARG A 1 111 ? -2.443 -12.941 2.424 1.00 94.19 111 ARG A CA 1
ATOM 849 C C . ARG A 1 111 ? -2.005 -12.326 1.090 1.00 94.19 111 ARG A C 1
ATOM 851 O O . ARG A 1 111 ? -1.546 -11.186 1.025 1.00 94.19 111 ARG A O 1
ATOM 858 N N . ARG A 1 112 ? -2.123 -13.097 0.004 1.00 92.56 112 ARG A N 1
ATOM 859 C CA . ARG A 1 112 ? -1.831 -12.627 -1.357 1.00 92.56 112 ARG A CA 1
ATOM 860 C C . ARG A 1 112 ? -2.650 -11.358 -1.676 1.00 92.56 112 ARG A C 1
ATOM 862 O O . ARG A 1 112 ? -3.850 -11.362 -1.394 1.00 92.56 112 ARG A O 1
ATOM 869 N N . PRO A 1 113 ? -2.045 -10.323 -2.298 1.00 92.19 113 PRO A N 1
ATOM 870 C CA . PRO A 1 113 ? -2.715 -9.059 -2.608 1.00 92.19 113 PRO A CA 1
ATOM 871 C C . PRO A 1 113 ? -3.776 -9.250 -3.700 1.00 92.19 113 PRO A C 1
ATOM 873 O O . PRO A 1 113 ? -3.524 -9.108 -4.893 1.00 92.19 113 PRO A O 1
ATOM 876 N N . THR A 1 114 ? -4.978 -9.615 -3.272 1.00 95.00 114 THR A N 1
ATOM 877 C CA . THR A 1 114 ? -6.176 -9.780 -4.100 1.00 95.00 114 THR A CA 1
ATOM 878 C C . THR A 1 114 ? -7.255 -8.835 -3.591 1.00 95.00 114 THR A C 1
ATOM 880 O O . THR A 1 114 ? -7.175 -8.370 -2.455 1.00 95.00 114 THR A O 1
ATOM 883 N N . PHE A 1 115 ? -8.277 -8.561 -4.401 1.00 94.38 115 PHE A N 1
ATOM 884 C CA . PHE A 1 115 ? -9.355 -7.668 -3.978 1.00 94.38 115 PHE A CA 1
ATOM 885 C C . PHE A 1 115 ? -10.102 -8.220 -2.753 1.00 94.38 115 PHE A C 1
ATOM 887 O O . PHE A 1 115 ? -10.279 -7.501 -1.774 1.00 94.38 115 PHE A O 1
ATOM 894 N N . ASN A 1 116 ? -10.383 -9.526 -2.733 1.00 95.19 116 ASN A N 1
ATOM 895 C CA . ASN A 1 116 ? -10.991 -10.201 -1.581 1.00 95.19 116 ASN A CA 1
ATOM 896 C C . ASN A 1 116 ? -10.153 -10.050 -0.302 1.00 95.19 116 ASN A C 1
ATOM 898 O O . ASN A 1 116 ? -10.695 -9.919 0.793 1.00 95.19 116 ASN A O 1
ATOM 902 N N . GLU A 1 117 ? -8.822 -10.062 -0.424 1.00 96.19 117 GLU A N 1
ATOM 903 C CA . GLU A 1 117 ? -7.946 -9.840 0.727 1.00 96.19 117 GLU A CA 1
ATOM 904 C C . GLU A 1 117 ? -8.015 -8.392 1.224 1.00 96.19 117 GLU A C 1
ATOM 906 O O . GLU A 1 117 ? -8.027 -8.178 2.433 1.00 96.19 117 GLU A O 1
ATOM 911 N N . VAL A 1 118 ? -8.118 -7.405 0.327 1.00 95.38 118 VAL A N 1
ATOM 912 C CA . VAL A 1 118 ? -8.324 -5.996 0.707 1.00 95.38 118 VAL A CA 1
ATOM 913 C C . VAL A 1 118 ? -9.652 -5.824 1.445 1.00 95.38 118 VAL A C 1
ATOM 915 O O . VAL A 1 118 ? -9.675 -5.193 2.498 1.00 95.38 118 VAL A O 1
ATOM 918 N N . GLN A 1 119 ? -10.730 -6.446 0.958 1.00 94.75 119 GLN A N 1
ATOM 919 C CA . GLN A 1 119 ? -12.031 -6.425 1.634 1.00 94.75 119 GLN A CA 1
ATOM 920 C C . GLN A 1 119 ? -11.953 -7.060 3.028 1.00 94.75 119 GLN A C 1
ATOM 922 O O . GLN A 1 119 ? -12.379 -6.451 4.004 1.00 94.75 119 GLN A O 1
ATOM 927 N N . ARG A 1 120 ? -11.324 -8.238 3.157 1.00 95.38 120 ARG A N 1
ATOM 928 C CA . ARG A 1 120 ? -11.123 -8.904 4.455 1.00 95.38 120 ARG A CA 1
ATOM 929 C C . ARG A 1 120 ? -10.334 -8.031 5.434 1.00 95.38 120 ARG A C 1
ATOM 931 O O . ARG A 1 120 ? -10.685 -7.956 6.608 1.00 95.38 120 ARG A O 1
ATOM 938 N N . VAL A 1 121 ? -9.253 -7.405 4.966 1.00 96.19 121 VAL A N 1
ATOM 939 C CA . VAL A 1 121 ? -8.431 -6.491 5.773 1.00 96.19 121 VAL A CA 1
ATOM 940 C C . VAL A 1 121 ? -9.262 -5.300 6.238 1.00 96.19 121 VAL A C 1
ATOM 942 O O . VAL A 1 121 ? -9.232 -4.989 7.424 1.00 96.19 121 VAL A O 1
ATOM 945 N N . HIS A 1 122 ? -10.010 -4.665 5.332 1.00 95.19 122 HIS A N 1
ATOM 946 C CA . HIS A 1 122 ? -10.888 -3.545 5.662 1.00 95.19 122 HIS A CA 1
ATOM 947 C C . HIS A 1 122 ? -11.907 -3.937 6.737 1.00 95.19 122 HIS A C 1
ATOM 949 O O . HIS A 1 122 ? -11.994 -3.268 7.763 1.00 95.19 122 HIS A O 1
ATOM 955 N N . SER A 1 123 ? -12.601 -5.068 6.565 1.00 93.75 123 SER A N 1
ATOM 956 C CA . SER A 1 123 ? -13.548 -5.573 7.563 1.00 93.75 123 SER A CA 1
ATOM 957 C C . SER A 1 123 ? -12.893 -5.794 8.926 1.00 93.75 123 SER A C 1
ATOM 959 O O . SER A 1 123 ? -13.455 -5.390 9.931 1.00 93.75 123 SER A O 1
ATOM 961 N N . LEU A 1 124 ? -11.694 -6.383 8.989 1.00 94.38 124 LEU A N 1
ATOM 962 C CA . LEU A 1 124 ? -11.004 -6.583 10.269 1.00 94.38 124 LEU A CA 1
ATOM 963 C C . LEU A 1 124 ? -10.565 -5.281 10.941 1.00 94.38 124 LEU A C 1
ATOM 965 O O . LEU A 1 124 ? -10.555 -5.217 12.164 1.00 94.38 124 LEU A O 1
ATOM 969 N N . LEU A 1 125 ? -10.180 -4.266 10.166 1.00 94.69 125 LEU A N 1
ATOM 970 C CA . LEU A 1 125 ? -9.820 -2.952 10.705 1.00 94.69 125 LEU A CA 1
ATOM 971 C C . LEU A 1 125 ? -11.044 -2.180 11.216 1.00 94.69 125 LEU A C 1
ATOM 973 O O . LEU A 1 125 ? -10.901 -1.356 12.114 1.00 94.69 125 LEU A O 1
ATOM 977 N N . ALA A 1 126 ? -12.223 -2.446 10.652 1.00 92.19 126 ALA A N 1
ATOM 978 C CA . ALA A 1 126 ? -13.480 -1.787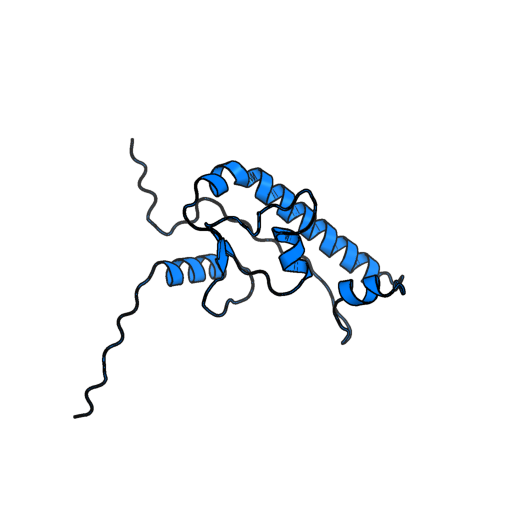 10.998 1.00 92.19 126 ALA A CA 1
ATOM 979 C C . ALA A 1 126 ? -14.277 -2.495 12.114 1.00 92.19 126 ALA A C 1
ATOM 981 O O . ALA A 1 126 ? -15.343 -2.016 12.496 1.00 92.19 126 ALA A O 1
ATOM 982 N N . LEU A 1 127 ? -13.797 -3.634 12.626 1.00 90.00 127 LEU A N 1
ATOM 983 C CA . LEU A 1 127 ? -14.476 -4.429 13.652 1.00 90.00 127 LEU A CA 1
ATOM 984 C C . LEU A 1 127 ? -13.776 -4.331 15.010 1.00 90.00 127 LEU A C 1
ATOM 986 O O . LEU A 1 127 ? -12.549 -4.325 15.101 1.00 90.00 127 LEU A O 1
ATOM 990 N N . THR A 1 128 ? -14.577 -4.360 16.074 1.00 87.75 128 THR A N 1
ATOM 991 C CA . THR A 1 128 ? -14.108 -4.498 17.458 1.00 87.75 128 THR A CA 1
ATOM 992 C C . THR A 1 128 ? -14.418 -5.905 17.956 1.00 87.75 128 THR A C 1
ATOM 994 O O . THR A 1 128 ? -15.537 -6.390 17.794 1.00 87.75 128 THR A O 1
ATOM 997 N N . P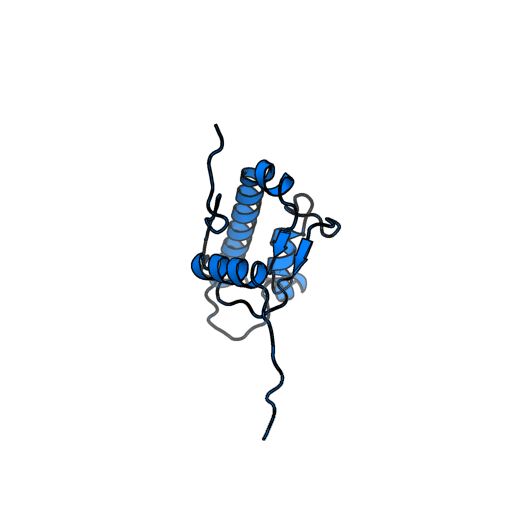HE A 1 129 ? -13.440 -6.560 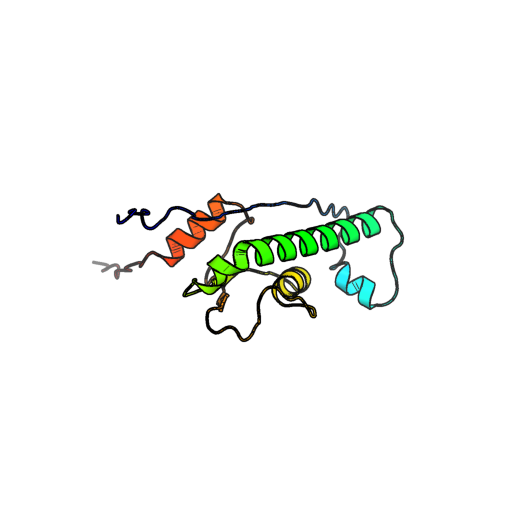18.582 1.00 84.88 129 PHE A N 1
ATOM 998 C CA . PHE A 1 129 ? -13.613 -7.873 19.204 1.00 84.88 129 PHE A CA 1
ATOM 999 C C . PHE A 1 129 ? -13.750 -7.720 20.717 1.00 84.88 129 PHE A C 1
ATOM 1001 O O . PHE A 1 129 ? -12.947 -7.029 21.344 1.00 84.88 129 PHE A O 1
ATOM 1008 N N . ILE A 1 130 ? -14.747 -8.384 21.299 1.00 88.81 130 ILE A N 1
ATOM 1009 C CA . ILE A 1 130 ? -14.925 -8.484 22.749 1.00 88.81 130 ILE A CA 1
ATOM 1010 C C . ILE A 1 130 ? -14.448 -9.874 23.159 1.00 88.81 130 ILE A C 1
ATOM 1012 O O . ILE A 1 130 ? -15.006 -10.877 22.716 1.00 88.81 130 ILE A O 1
ATOM 1016 N N . TYR A 1 131 ? -13.409 -9.930 23.986 1.00 84.62 131 TYR A N 1
ATOM 1017 C CA . TYR A 1 131 ? -12.914 -11.175 24.566 1.00 84.62 131 TYR A CA 1
ATOM 1018 C C . TYR A 1 131 ? -13.443 -11.278 26.000 1.00 84.62 131 TYR A C 1
ATOM 1020 O O . TYR A 1 131 ? -13.208 -10.378 26.801 1.00 84.62 131 TYR A O 1
ATOM 1028 N N . GLY A 1 132 ? -14.194 -12.340 26.301 1.00 84.62 132 GLY A N 1
ATOM 1029 C CA . GLY A 1 132 ? -14.633 -12.662 27.662 1.00 84.62 132 GLY A CA 1
ATOM 1030 C C . GLY A 1 132 ? -13.674 -13.640 28.341 1.00 84.62 132 GLY A C 1
ATOM 1031 O O . GLY A 1 132 ? -13.012 -14.429 27.665 1.00 84.62 132 GLY A O 1
ATOM 1032 N N . GLU A 1 133 ? -13.609 -13.605 29.672 1.00 77.19 133 GLU A N 1
ATOM 1033 C CA . GLU A 1 133 ? -12.925 -14.639 30.452 1.00 77.19 133 GLU A CA 1
ATOM 1034 C C . GLU A 1 133 ? -13.789 -15.905 30.506 1.00 77.19 133 GLU A C 1
ATOM 1036 O O . GLU A 1 133 ? -14.978 -15.851 30.829 1.00 77.19 133 GLU A O 1
ATOM 1041 N N . LEU A 1 134 ? -13.192 -17.058 30.196 1.00 69.88 134 LEU A N 1
ATOM 1042 C CA . LEU A 1 134 ? -13.798 -18.350 30.501 1.00 69.88 134 LEU A CA 1
ATOM 1043 C C . LEU A 1 134 ? -13.784 -18.511 32.023 1.00 69.88 134 LEU A C 1
ATOM 1045 O O . LEU A 1 134 ? -12.746 -18.820 32.607 1.00 69.88 134 LEU A O 1
ATOM 1049 N N . GLN A 1 135 ? -14.929 -18.291 32.666 1.00 62.62 135 GLN A N 1
ATOM 1050 C CA . GLN A 1 135 ? -15.126 -18.724 34.043 1.00 62.62 135 GLN A CA 1
ATOM 1051 C C . GLN A 1 135 ? -15.119 -20.257 34.054 1.00 62.62 135 GLN A C 1
ATOM 1053 O O . GLN A 1 135 ? -16.128 -20.892 33.752 1.00 62.62 135 GLN A O 1
ATOM 1058 N N . ASN A 1 136 ? -13.964 -20.855 34.359 1.00 58.97 136 ASN A N 1
ATOM 1059 C CA . ASN A 1 136 ? -13.903 -22.260 34.747 1.00 58.97 136 ASN A CA 1
ATOM 1060 C C . ASN A 1 136 ? -14.725 -22.410 36.031 1.00 58.97 136 ASN A C 1
ATOM 1062 O O . ASN A 1 136 ? -14.341 -21.872 37.071 1.00 58.97 136 ASN A O 1
ATOM 1066 N N . THR A 1 137 ? -15.866 -23.088 35.917 1.00 59.25 137 THR A N 1
ATOM 1067 C CA . THR A 1 137 ? -16.671 -23.550 37.056 1.00 59.25 137 THR A CA 1
ATOM 1068 C C . THR A 1 137 ? -16.198 -24.930 37.482 1.00 59.25 137 THR A C 1
ATOM 1070 O O . THR A 1 137 ? -15.799 -25.705 36.581 1.00 59.25 137 THR A O 1
#

pLDDT: mean 81.66, std 16.74, range [33.62, 97.62]

InterPro domains:
  IPR041175 VLRF1/Vms1 [PF18826] (6-127)
  IPR041175 VLRF1/Vms1 [PS52044] (1-128)
  IPR047139 tRNA endonuclease ANKZF1/VMS1 [PTHR16036] (7-126)

Organism: Apolygus lucorum (NCBI:txid248454)

Sequence (137 aa):
MAESTSGGEAILHKTFHSYTVRKAQGGSQSTKDNKGTHSKSAGSSLRRYNEQSLAQHIQELMKTWGPDIVKCDLIFYRAVGRSNMSSLFGGPSAPLLKSDPRLRTIPFPTRRPTFNEVQRVHSLLALTFIYGELQNT

Radius of gyration: 19.49 Å; chains: 1; bounding box: 58×38×58 Å